Protein AF-A0A970BIE9-F1 (afdb_monomer_lite)

Structure (mmCIF, N/CA/C/O backbone):
data_AF-A0A970BIE9-F1
#
_entry.id   AF-A0A970BIE9-F1
#
loop_
_atom_site.group_PDB
_atom_site.id
_atom_site.type_symbol
_atom_site.label_atom_id
_atom_site.label_alt_id
_atom_site.label_comp_id
_atom_site.label_asym_id
_atom_site.label_entity_id
_atom_site.label_seq_id
_atom_site.pdbx_PDB_ins_code
_atom_site.Cartn_x
_atom_site.Cartn_y
_atom_site.Cartn_z
_atom_site.occupancy
_atom_site.B_iso_or_equiv
_atom_site.auth_seq_id
_atom_site.auth_comp_id
_atom_site.auth_asym_id
_atom_site.auth_atom_id
_atom_site.pdbx_PDB_model_num
ATOM 1 N N . MET A 1 1 ? 9.134 16.367 -6.413 1.00 69.06 1 MET A N 1
ATOM 2 C CA . MET A 1 1 ? 9.620 15.494 -5.321 1.00 69.06 1 MET A CA 1
ATOM 3 C C . MET A 1 1 ? 8.418 15.022 -4.512 1.00 69.06 1 MET A C 1
ATOM 5 O O . MET A 1 1 ? 7.604 15.869 -4.162 1.00 69.06 1 MET A O 1
ATOM 9 N N . CYS A 1 2 ? 8.270 13.720 -4.241 1.00 85.81 2 CYS A N 1
ATOM 10 C CA . CYS A 1 2 ? 7.206 13.212 -3.365 1.00 85.81 2 CYS A CA 1
ATOM 11 C C . CYS A 1 2 ? 7.445 13.685 -1.914 1.00 85.81 2 CYS A C 1
ATOM 13 O O . CYS A 1 2 ? 8.507 13.377 -1.372 1.00 85.81 2 CYS A O 1
ATOM 15 N N . PRO A 1 3 ? 6.495 14.385 -1.260 1.00 93.06 3 PRO A N 1
ATOM 16 C C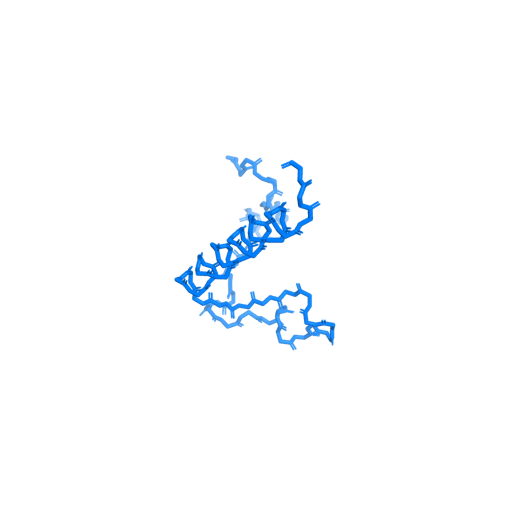A . PRO A 1 3 ? 6.668 14.861 0.119 1.00 93.06 3 PRO A CA 1
ATOM 17 C C . PRO A 1 3 ? 6.841 13.732 1.138 1.00 93.06 3 PRO A C 1
ATOM 19 O O . PRO A 1 3 ? 7.439 13.928 2.189 1.00 93.06 3 PRO A O 1
ATOM 22 N N . MET A 1 4 ? 6.317 12.551 0.811 1.00 93.69 4 MET A N 1
ATOM 23 C CA . MET A 1 4 ? 6.327 11.375 1.678 1.00 93.69 4 MET A CA 1
ATOM 24 C C . MET A 1 4 ? 7.551 10.477 1.454 1.00 93.69 4 MET A C 1
ATOM 26 O O . MET A 1 4 ? 7.686 9.469 2.137 1.00 93.69 4 MET A O 1
ATOM 30 N N . GLY A 1 5 ? 8.416 10.793 0.479 1.00 91.38 5 GLY A N 1
ATOM 31 C CA . GLY A 1 5 ? 9.595 9.976 0.167 1.00 91.38 5 GLY A CA 1
ATOM 32 C C . GLY A 1 5 ? 9.280 8.594 -0.420 1.00 91.38 5 GLY A C 1
ATOM 33 O O . GLY A 1 5 ? 10.104 7.696 -0.324 1.00 91.38 5 GLY A O 1
ATOM 34 N N . ALA A 1 6 ? 8.098 8.409 -1.016 1.00 94.31 6 ALA A N 1
ATOM 35 C CA . ALA A 1 6 ? 7.646 7.110 -1.531 1.00 94.31 6 ALA A CA 1
ATOM 36 C C . ALA A 1 6 ? 8.165 6.758 -2.941 1.00 94.31 6 ALA A C 1
ATOM 38 O O . ALA A 1 6 ? 7.901 5.665 -3.431 1.00 94.31 6 ALA A O 1
ATOM 39 N N . SER A 1 7 ? 8.865 7.679 -3.606 1.00 94.38 7 SER A N 1
ATOM 40 C CA . SER A 1 7 ? 9.427 7.468 -4.945 1.00 94.38 7 SER A CA 1
ATOM 41 C C . SER A 1 7 ? 10.920 7.182 -4.837 1.00 94.38 7 SER A C 1
ATOM 43 O O . SER A 1 7 ? 11.631 7.937 -4.170 1.00 94.38 7 SER A O 1
ATOM 45 N N . ILE A 1 8 ? 11.391 6.139 -5.514 1.00 93.81 8 ILE A N 1
ATOM 46 C CA . ILE A 1 8 ? 12.809 5.755 -5.562 1.00 93.81 8 ILE A CA 1
ATOM 47 C C . ILE A 1 8 ? 13.330 5.905 -6.992 1.00 93.81 8 ILE A C 1
ATOM 49 O O . ILE A 1 8 ? 12.558 5.766 -7.934 1.00 93.81 8 ILE A O 1
ATOM 53 N N . TYR A 1 9 ? 14.610 6.229 -7.159 1.00 94.75 9 TYR A N 1
ATOM 54 C CA . TYR A 1 9 ? 15.246 6.230 -8.477 1.00 94.75 9 TYR A CA 1
ATOM 55 C C . TYR A 1 9 ? 15.772 4.826 -8.774 1.00 94.75 9 TYR A C 1
ATOM 57 O O . TYR A 1 9 ? 16.538 4.281 -7.977 1.00 94.75 9 TYR A O 1
ATOM 65 N N . ASP A 1 10 ? 15.333 4.263 -9.891 1.00 96.00 10 ASP A N 1
ATOM 66 C CA . ASP A 1 10 ? 15.817 3.012 -10.451 1.00 96.00 10 ASP A CA 1
ATOM 67 C C . ASP A 1 10 ? 16.850 3.342 -11.535 1.00 96.00 10 ASP A C 1
ATOM 69 O O . ASP A 1 10 ? 16.544 4.024 -12.516 1.00 96.00 10 ASP A O 1
ATOM 73 N N . SER A 1 11 ? 18.093 2.912 -11.320 1.00 97.12 11 SER A N 1
ATOM 74 C CA . SER A 1 11 ? 19.195 3.178 -12.246 1.00 97.12 11 SER A CA 1
ATOM 75 C C . SER A 1 11 ? 19.138 2.335 -13.512 1.00 97.12 11 SER A C 1
ATOM 77 O O . SER A 1 11 ? 19.724 2.735 -14.515 1.00 97.12 11 SER A O 1
ATOM 79 N N . ASP A 1 12 ? 18.479 1.178 -13.465 1.00 97.31 12 ASP A N 1
ATOM 80 C CA . ASP A 1 12 ? 18.398 0.265 -14.603 1.00 97.31 12 ASP A CA 1
ATOM 81 C C . ASP A 1 12 ? 17.350 0.765 -15.609 1.00 97.31 12 ASP A C 1
ATOM 83 O O . ASP A 1 12 ? 17.566 0.701 -16.819 1.00 97.31 12 ASP A O 1
ATOM 87 N N . GLU A 1 13 ? 16.260 1.350 -15.104 1.00 94.19 13 GLU A N 1
ATOM 88 C CA . GLU A 1 13 ? 15.185 1.962 -15.903 1.00 94.19 13 GLU A CA 1
ATOM 89 C C . GLU A 1 13 ? 15.409 3.464 -16.194 1.00 94.19 13 GLU A C 1
ATOM 91 O O . GLU A 1 13 ? 14.620 4.082 -16.909 1.00 94.19 13 GLU A O 1
ATOM 96 N N . ASP A 1 14 ? 16.459 4.070 -15.622 1.00 96.25 14 ASP A N 1
ATOM 97 C CA . ASP A 1 14 ? 16.734 5.521 -15.636 1.00 96.25 14 ASP A CA 1
ATOM 98 C C . ASP A 1 14 ? 15.491 6.370 -15.287 1.00 96.25 14 ASP A C 1
ATOM 100 O O . ASP A 1 14 ? 15.163 7.378 -15.923 1.00 96.25 14 ASP A O 1
ATOM 104 N N . ALA A 1 15 ? 14.749 5.936 -14.266 1.00 94.31 15 ALA A N 1
ATOM 105 C CA . ALA A 1 15 ? 13.439 6.487 -13.942 1.00 94.31 15 ALA A CA 1
ATOM 106 C C . ALA A 1 15 ? 13.156 6.505 -12.436 1.00 94.31 15 ALA A C 1
ATOM 108 O O . ALA A 1 15 ? 13.692 5.727 -11.654 1.00 94.31 15 ALA A O 1
ATOM 109 N N . TYR A 1 16 ? 12.255 7.395 -12.012 1.00 94.12 16 TYR A N 1
ATOM 110 C CA . TYR A 1 16 ? 11.687 7.334 -10.666 1.00 94.12 16 TYR A CA 1
ATOM 111 C C . TYR A 1 16 ? 10.480 6.400 -10.652 1.00 94.12 16 TYR A C 1
ATOM 113 O O . TYR A 1 16 ? 9.488 6.662 -11.332 1.00 94.12 16 TYR A O 1
ATOM 121 N N . VAL A 1 17 ? 10.536 5.362 -9.824 1.00 93.94 17 VAL A N 1
ATOM 122 C CA . VAL A 1 17 ? 9.475 4.366 -9.669 1.00 93.94 17 VAL A CA 1
ATOM 123 C C . VAL A 1 17 ? 8.721 4.564 -8.352 1.00 93.94 17 VAL A C 1
ATOM 125 O O . VAL A 1 17 ? 9.257 5.034 -7.343 1.00 93.94 17 VAL A O 1
ATOM 128 N N . THR A 1 18 ? 7.432 4.242 -8.372 1.00 94.00 18 THR A N 1
ATOM 129 C CA . THR A 1 18 ? 6.517 4.292 -7.225 1.00 94.00 18 THR A CA 1
ATOM 130 C C . THR A 1 18 ? 5.497 3.166 -7.361 1.00 94.00 18 THR A C 1
ATOM 132 O O . THR A 1 18 ? 5.305 2.639 -8.452 1.00 94.00 18 THR A O 1
ATOM 135 N N . CYS A 1 19 ? 4.826 2.809 -6.264 1.00 95.00 19 CYS A N 1
ATOM 136 C CA . CYS A 1 19 ? 3.707 1.869 -6.295 1.00 95.00 19 CYS A CA 1
ATOM 137 C C . CYS A 1 19 ? 2.623 2.344 -7.279 1.00 95.00 19 CYS A C 1
ATOM 139 O O . CYS A 1 19 ? 2.167 3.486 -7.191 1.00 95.00 19 CYS A O 1
ATOM 141 N N . ASP A 1 20 ? 2.207 1.450 -8.168 1.00 95.12 20 ASP A N 1
ATOM 142 C CA . ASP A 1 20 ? 1.169 1.630 -9.191 1.00 95.12 20 ASP A CA 1
ATOM 143 C C . ASP A 1 20 ? -0.189 1.039 -8.773 1.00 95.12 20 ASP A C 1
ATOM 145 O O . ASP A 1 20 ? -1.137 1.019 -9.553 1.00 95.12 20 ASP A O 1
ATOM 149 N N . LEU A 1 21 ? -0.287 0.556 -7.528 1.00 96.50 21 LEU A N 1
ATOM 150 C CA . LEU A 1 21 ? -1.442 -0.156 -6.976 1.00 96.50 21 LEU A CA 1
ATOM 151 C C . LEU A 1 21 ? -1.743 -1.501 -7.669 1.00 96.50 21 LEU A C 1
ATOM 153 O O . LEU A 1 21 ? -2.829 -2.046 -7.476 1.00 96.50 21 LEU A O 1
ATOM 157 N N . CYS A 1 22 ? -0.795 -2.060 -8.430 1.00 97.06 22 CYS A N 1
ATOM 158 C CA . CYS A 1 22 ? -0.969 -3.289 -9.211 1.00 97.06 22 CYS A CA 1
ATOM 159 C C . CYS A 1 22 ? -2.270 -3.265 -10.036 1.00 97.06 22 CYS A C 1
ATOM 161 O O . CYS A 1 22 ? -3.066 -4.203 -9.963 1.00 97.06 22 CYS A O 1
ATOM 163 N N . ASP A 1 23 ? -2.542 -2.146 -10.714 1.00 95.31 23 ASP A N 1
ATOM 164 C CA . ASP A 1 23 ? -3.755 -1.922 -11.515 1.00 95.31 23 ASP A CA 1
ATOM 165 C C . ASP A 1 23 ? -5.080 -2.155 -10.756 1.00 95.31 23 ASP A C 1
ATOM 167 O O . ASP A 1 23 ? -6.104 -2.522 -11.333 1.00 95.31 23 ASP A O 1
ATOM 171 N N . GLY A 1 24 ? -5.075 -1.928 -9.438 1.00 95.94 24 GLY A N 1
ATOM 172 C CA . GLY A 1 24 ? -6.245 -2.103 -8.573 1.00 95.94 24 GLY A CA 1
ATOM 173 C C . GLY A 1 24 ? -6.375 -3.496 -7.954 1.00 95.94 24 GLY A C 1
ATOM 174 O O . GLY A 1 24 ? -7.341 -3.744 -7.233 1.00 95.94 24 GLY A O 1
ATOM 175 N N . ASP A 1 25 ? -5.405 -4.387 -8.175 1.00 96.69 25 ASP A N 1
ATOM 176 C CA . ASP A 1 25 ? -5.380 -5.731 -7.598 1.00 96.69 25 ASP A CA 1
ATOM 177 C C . ASP A 1 25 ? -4.082 -5.997 -6.801 1.00 96.69 25 ASP A C 1
ATOM 179 O O . ASP A 1 25 ? -3.209 -6.769 -7.213 1.00 96.69 25 ASP A O 1
ATOM 183 N N . PRO A 1 26 ? -3.913 -5.334 -5.640 1.00 97.94 26 PRO A N 1
ATOM 184 C CA . PRO A 1 26 ? -2.638 -5.260 -4.935 1.00 97.94 26 PRO A CA 1
ATOM 185 C C . PRO A 1 26 ? -2.157 -6.621 -4.421 1.00 97.94 26 PRO A C 1
ATOM 187 O O . PRO A 1 26 ? -2.698 -7.200 -3.473 1.00 97.94 26 PRO A O 1
ATOM 190 N N . VAL A 1 27 ? -1.046 -7.095 -4.988 1.00 97.75 27 VAL A N 1
ATOM 191 C CA . VAL A 1 27 ? -0.420 -8.376 -4.621 1.00 97.75 27 VAL A CA 1
ATOM 192 C C . VAL A 1 27 ? 0.042 -8.374 -3.165 1.00 97.75 27 VAL A C 1
ATOM 194 O O . VAL A 1 27 ? -0.141 -9.366 -2.460 1.00 97.75 27 VAL A O 1
ATOM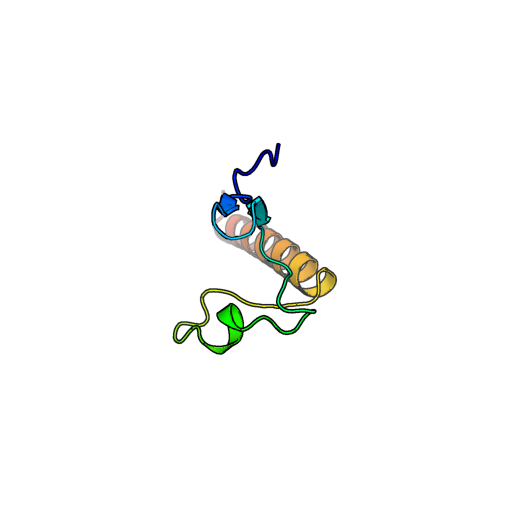 197 N N . CYS A 1 28 ? 0.576 -7.249 -2.681 1.00 97.94 28 CYS A N 1
ATOM 198 C CA . CYS A 1 28 ? 1.042 -7.111 -1.301 1.00 97.94 28 CYS A CA 1
ATOM 199 C C . CYS A 1 28 ? -0.064 -7.405 -0.271 1.00 97.94 28 CYS A C 1
ATOM 201 O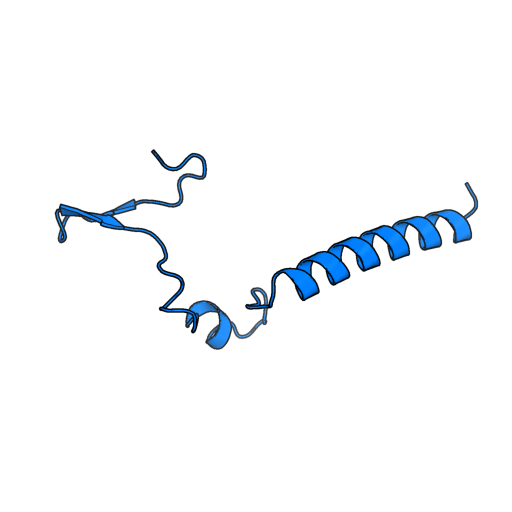 O . CYS A 1 28 ? 0.209 -8.031 0.753 1.00 97.94 28 CYS A O 1
ATOM 203 N N . VAL A 1 29 ? -1.315 -7.029 -0.562 1.00 97.81 29 VAL A N 1
ATOM 204 C CA . VAL A 1 29 ? -2.473 -7.308 0.301 1.00 97.81 29 VAL A CA 1
ATOM 205 C C . VAL A 1 29 ? -2.790 -8.802 0.314 1.00 97.81 29 VAL A C 1
ATOM 207 O O . VAL A 1 29 ? -2.981 -9.373 1.384 1.00 97.81 29 VAL A O 1
ATOM 210 N N . LYS A 1 30 ? -2.772 -9.459 -0.851 1.00 97.38 30 LYS A N 1
ATOM 211 C CA . LYS A 1 30 ? -3.074 -10.896 -0.976 1.00 97.38 30 LYS A CA 1
ATOM 212 C C . LYS A 1 30 ? -2.064 -11.791 -0.274 1.00 97.38 30 LYS A C 1
ATOM 214 O O . LYS A 1 30 ? -2.442 -12.808 0.298 1.00 97.38 30 LYS A O 1
ATOM 219 N N . VAL A 1 31 ? -0.781 -11.439 -0.348 1.00 97.62 31 VAL A N 1
ATOM 220 C CA . VAL A 1 31 ? 0.297 -12.271 0.210 1.00 97.62 31 VAL A CA 1
ATOM 221 C C . VAL A 1 31 ? 0.511 -12.043 1.704 1.00 97.62 31 VAL A C 1
ATOM 223 O O . VAL A 1 31 ? 1.256 -12.798 2.319 1.00 97.62 31 VAL A O 1
ATOM 226 N N . CYS A 1 32 ? -0.104 -11.016 2.304 1.00 97.94 32 CYS A N 1
ATOM 227 C CA . CYS A 1 32 ? 0.109 -10.679 3.707 1.00 97.94 32 CYS A CA 1
ATOM 228 C C . CYS A 1 32 ? -0.547 -11.725 4.633 1.00 97.94 32 CYS A C 1
ATOM 230 O O . CYS A 1 32 ? -1.768 -11.713 4.798 1.00 97.94 32 CYS A O 1
ATOM 232 N N . PRO A 1 33 ? 0.225 -12.580 5.332 1.00 97.19 33 PRO A N 1
ATOM 233 C CA . PRO A 1 33 ? -0.357 -13.663 6.127 1.00 97.19 33 PRO A CA 1
ATOM 234 C C . PRO A 1 33 ? -1.061 -13.153 7.389 1.00 97.19 33 PRO A C 1
ATOM 236 O O . PRO A 1 33 ? -1.946 -13.813 7.921 1.00 97.19 33 PRO A O 1
ATOM 239 N N . GLN A 1 34 ? -0.651 -11.984 7.888 1.00 97.69 34 GLN A N 1
ATOM 240 C CA . GLN A 1 34 ? -1.197 -11.379 9.106 1.00 97.69 34 GLN A CA 1
ATOM 241 C C . GLN A 1 34 ? -2.378 -10.442 8.825 1.00 97.69 34 GLN A C 1
ATOM 243 O O . GLN A 1 34 ? -2.954 -9.901 9.765 1.00 97.69 34 GLN A O 1
ATOM 248 N N . ASN A 1 35 ? -2.716 -10.212 7.549 1.00 94.88 35 ASN A N 1
ATOM 249 C CA . ASN A 1 35 ? -3.746 -9.259 7.131 1.00 94.88 35 ASN A CA 1
ATOM 250 C C . ASN A 1 35 ? -3.540 -7.839 7.715 1.00 94.88 35 ASN A C 1
ATOM 252 O O . ASN A 1 35 ? -4.486 -7.170 8.134 1.00 94.88 35 ASN A O 1
ATOM 256 N N . ALA A 1 36 ? -2.276 -7.400 7.789 1.00 97.06 36 ALA A N 1
ATOM 257 C CA . ALA A 1 36 ? -1.888 -6.108 8.364 1.00 97.06 36 ALA A CA 1
ATOM 258 C C . ALA A 1 36 ? -2.256 -4.919 7.461 1.00 97.06 36 ALA A C 1
ATOM 260 O O . ALA A 1 36 ? -2.445 -3.803 7.939 1.00 97.06 36 ALA A O 1
ATOM 261 N N . ILE A 1 37 ? -2.358 -5.169 6.158 1.00 95.69 37 ILE A N 1
ATOM 262 C CA . ILE A 1 37 ? -2.777 -4.209 5.142 1.00 95.69 37 ILE A CA 1
ATOM 263 C C . ILE A 1 37 ? -4.047 -4.719 4.471 1.00 95.69 37 ILE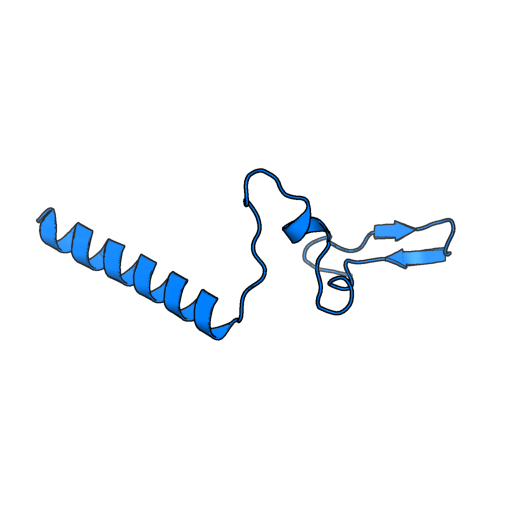 A C 1
ATOM 265 O O . ILE A 1 37 ? -4.214 -5.922 4.286 1.00 95.69 37 ILE A O 1
ATOM 269 N N . LYS A 1 38 ? -4.944 -3.797 4.122 1.00 94.88 38 LYS A N 1
ATOM 270 C CA . LYS A 1 38 ? -6.229 -4.092 3.486 1.00 94.88 38 LYS A CA 1
ATOM 271 C C . LYS A 1 38 ? -6.443 -3.155 2.308 1.00 94.88 38 LYS A C 1
ATOM 273 O O . LYS A 1 38 ? -6.060 -1.989 2.375 1.00 94.88 38 LYS A O 1
ATOM 278 N N . TYR A 1 39 ? -7.088 -3.666 1.267 1.00 96.69 39 TYR A N 1
ATOM 279 C CA . TYR A 1 39 ? -7.590 -2.869 0.155 1.00 96.69 39 TYR A CA 1
ATOM 280 C C . TYR A 1 39 ? -9.111 -2.786 0.269 1.00 96.69 39 TYR A C 1
ATOM 282 O O . TYR A 1 39 ? -9.776 -3.817 0.359 1.00 96.69 39 TYR A O 1
ATOM 290 N N . MET A 1 40 ? -9.642 -1.570 0.377 1.00 95.31 40 MET A N 1
ATOM 291 C CA . MET A 1 40 ? -11.047 -1.299 0.695 1.00 95.31 40 MET A CA 1
ATOM 292 C C . MET A 1 40 ? -11.506 -0.029 -0.017 1.00 95.31 40 MET A C 1
ATOM 294 O O . MET A 1 40 ? -10.681 0.829 -0.343 1.00 95.31 40 MET A O 1
ATOM 298 N N . ASP A 1 41 ? -12.818 0.111 -0.204 1.00 96.06 41 ASP A N 1
ATOM 299 C CA . ASP A 1 41 ? -13.395 1.351 -0.709 1.00 96.06 41 ASP A CA 1
ATOM 300 C C . ASP A 1 41 ? -13.203 2.502 0.294 1.00 96.06 41 ASP A C 1
ATOM 302 O O . ASP A 1 41 ? -13.255 2.330 1.517 1.00 96.06 41 ASP A O 1
ATOM 306 N N . VAL A 1 42 ? -12.980 3.709 -0.223 1.00 95.81 42 VAL A N 1
ATOM 307 C CA . VAL A 1 42 ? -12.720 4.898 0.600 1.00 95.81 42 VAL A CA 1
ATOM 308 C C . VAL A 1 42 ? -13.920 5.247 1.488 1.00 95.81 42 VAL A C 1
ATOM 310 O O . VAL A 1 42 ? -13.730 5.734 2.611 1.00 95.81 42 VAL A O 1
ATOM 313 N N . ALA A 1 43 ? -15.150 5.001 1.028 1.00 97.31 43 ALA A N 1
ATOM 314 C CA . ALA A 1 43 ? -16.360 5.230 1.810 1.00 97.31 43 ALA A CA 1
ATOM 315 C C . ALA A 1 43 ? -16.418 4.302 3.030 1.00 97.31 43 ALA A C 1
ATOM 317 O O . ALA A 1 43 ? -16.735 4.771 4.131 1.00 97.31 43 ALA A O 1
ATOM 318 N N . ASP A 1 44 ? -16.029 3.037 2.860 1.00 96.75 44 ASP A N 1
ATOM 319 C CA . ASP A 1 44 ? -15.972 2.050 3.941 1.00 96.75 44 ASP A CA 1
ATOM 320 C C . ASP A 1 44 ? -14.915 2.439 4.979 1.00 96.75 44 ASP A C 1
ATOM 322 O O . ASP A 1 44 ? -15.216 2.514 6.173 1.00 96.75 44 ASP A O 1
ATOM 326 N N . VAL A 1 45 ? -13.706 2.801 4.530 1.00 96.00 45 VAL A N 1
ATOM 327 C CA . VAL A 1 45 ? -12.625 3.274 5.417 1.00 96.00 45 VAL A CA 1
ATOM 328 C C . VAL A 1 45 ? -13.056 4.526 6.187 1.00 96.00 45 VAL A C 1
ATOM 330 O O . VAL A 1 45 ? -12.854 4.631 7.399 1.00 96.00 45 VAL A O 1
ATOM 333 N N . SER A 1 46 ? -13.700 5.477 5.507 1.00 97.00 46 SER A N 1
ATOM 334 C CA . SER A 1 46 ? -14.205 6.704 6.132 1.00 97.00 46 SER A CA 1
ATOM 335 C C . SER A 1 46 ? -15.260 6.410 7.197 1.00 97.00 46 SER A C 1
ATOM 337 O O . SER A 1 46 ? -15.268 7.038 8.261 1.00 97.00 46 SER A O 1
ATOM 339 N N . MET A 1 47 ? -16.158 5.462 6.926 1.00 96.25 47 MET A N 1
ATOM 340 C CA . MET A 1 47 ? -17.164 5.027 7.887 1.00 96.25 47 MET A CA 1
ATOM 341 C C . MET A 1 47 ? -16.517 4.337 9.091 1.00 96.25 47 MET A C 1
ATOM 343 O O . MET A 1 47 ? -16.862 4.668 10.225 1.00 96.25 47 MET A O 1
ATOM 347 N N . GLU A 1 48 ? -15.540 3.455 8.873 1.00 95.31 48 GLU A N 1
ATOM 348 C CA . GLU A 1 48 ? -14.811 2.769 9.944 1.00 95.31 48 GLU A CA 1
ATOM 349 C C . GLU A 1 48 ? -14.091 3.762 10.870 1.00 95.31 48 GLU A C 1
ATOM 351 O O . GLU A 1 48 ? -14.235 3.685 12.094 1.00 95.31 48 GLU A O 1
ATOM 356 N N . ILE A 1 49 ? -13.386 4.752 10.309 1.00 94.94 49 ILE A N 1
ATOM 357 C CA . ILE A 1 49 ? -12.702 5.796 11.088 1.00 94.94 49 ILE A CA 1
ATOM 358 C C . ILE A 1 49 ? -13.707 6.595 11.931 1.00 94.94 49 ILE A C 1
ATOM 360 O O . ILE A 1 49 ? -13.473 6.804 13.127 1.00 94.94 49 ILE A O 1
ATOM 364 N N . ARG A 1 50 ? -14.841 7.011 11.345 1.00 95.31 50 ARG A N 1
ATOM 365 C CA . ARG A 1 50 ? -15.901 7.735 12.075 1.00 95.31 50 ARG A CA 1
ATOM 366 C C . ARG A 1 50 ? -16.501 6.890 13.192 1.00 95.31 50 ARG A C 1
ATOM 368 O O . ARG A 1 50 ? -16.649 7.383 14.308 1.00 95.31 50 ARG A O 1
ATOM 375 N N . ASN A 1 51 ? -16.800 5.624 12.917 1.00 96.12 51 ASN A N 1
ATOM 376 C CA . ASN A 1 51 ? -17.354 4.700 13.901 1.00 96.12 51 ASN A CA 1
ATOM 377 C C . ASN A 1 51 ? -16.372 4.467 15.052 1.00 96.12 51 ASN A C 1
ATOM 379 O O . ASN A 1 51 ? -16.775 4.495 16.213 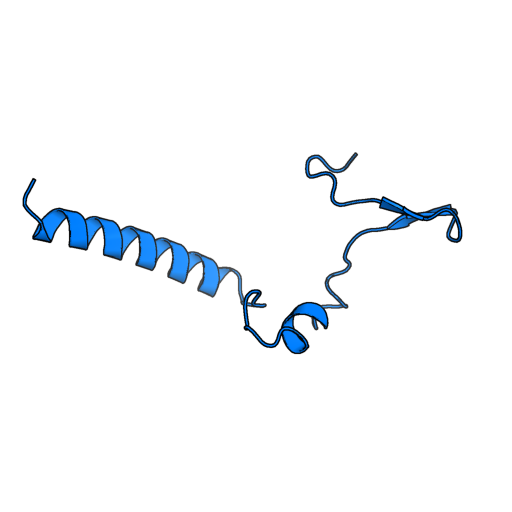1.00 96.12 51 ASN A O 1
ATOM 383 N N . ARG A 1 52 ? -15.074 4.316 14.757 1.00 94.75 52 ARG A N 1
ATOM 384 C CA . ARG A 1 52 ? -14.026 4.169 15.776 1.00 94.75 52 ARG A CA 1
ATOM 385 C C . ARG A 1 52 ? -13.890 5.417 16.642 1.00 94.75 52 ARG A C 1
ATOM 387 O O . ARG A 1 52 ? -13.733 5.296 17.857 1.00 94.75 52 ARG A O 1
ATOM 394 N N . ALA A 1 53 ? -13.954 6.605 16.042 1.00 94.06 53 ALA A N 1
ATOM 395 C CA . ALA A 1 53 ? -13.978 7.857 16.791 1.00 94.06 53 ALA A CA 1
ATOM 396 C C . ALA A 1 53 ? -15.222 7.921 17.692 1.00 94.06 53 ALA A C 1
ATOM 398 O O . ALA A 1 53 ? -15.087 8.119 18.896 1.00 94.06 53 ALA A O 1
ATOM 399 N N . GLY A 1 54 ? -16.409 7.647 17.137 1.00 94.69 54 GLY A N 1
ATOM 400 C CA . GLY A 1 54 ? -17.677 7.564 17.870 1.00 94.69 54 GLY A CA 1
ATOM 401 C C . GLY A 1 54 ? -17.610 6.610 19.062 1.00 94.69 54 GLY A C 1
ATOM 402 O O . GLY A 1 54 ? -17.934 7.002 20.179 1.00 94.69 54 GLY A O 1
ATOM 403 N N . ALA A 1 55 ? -17.109 5.391 18.858 1.00 93.31 55 ALA A N 1
ATOM 404 C CA . ALA A 1 55 ? -16.941 4.396 19.914 1.00 93.31 55 ALA A CA 1
ATOM 405 C C . ALA A 1 55 ? -16.064 4.913 21.065 1.00 93.31 55 ALA A C 1
ATOM 407 O O . ALA A 1 55 ? -16.430 4.750 22.226 1.00 93.31 55 ALA A O 1
ATOM 408 N N . ARG A 1 56 ? -14.960 5.610 20.759 1.00 90.25 56 ARG A N 1
ATOM 409 C CA . ARG A 1 56 ? -14.104 6.245 21.777 1.00 90.25 56 ARG A CA 1
ATOM 410 C C . ARG A 1 56 ? -14.834 7.352 22.540 1.00 90.25 56 ARG A C 1
ATOM 412 O O . ARG A 1 56 ? -14.705 7.422 23.758 1.00 90.25 56 ARG A O 1
ATOM 419 N N . PHE A 1 57 ? -15.629 8.178 21.855 1.00 89.25 57 PHE A N 1
ATOM 420 C CA . PHE A 1 57 ? -16.460 9.196 22.512 1.00 89.25 57 PHE A CA 1
ATOM 421 C C . PHE A 1 57 ? -17.503 8.570 23.452 1.00 89.25 57 PHE A C 1
ATOM 423 O O . PHE A 1 57 ? -17.696 9.052 24.568 1.00 89.25 57 PHE A O 1
ATOM 430 N N . PHE A 1 58 ? -18.160 7.482 23.036 1.00 86.69 58 PHE A N 1
ATOM 431 C CA . PHE A 1 58 ? -19.138 6.780 23.874 1.00 86.69 58 PHE A CA 1
ATOM 432 C C . PHE A 1 58 ? -18.496 6.027 25.040 1.00 86.69 58 PHE A C 1
ATOM 434 O O . PHE A 1 58 ? -19.095 5.953 26.111 1.00 86.69 58 PHE A O 1
ATOM 441 N 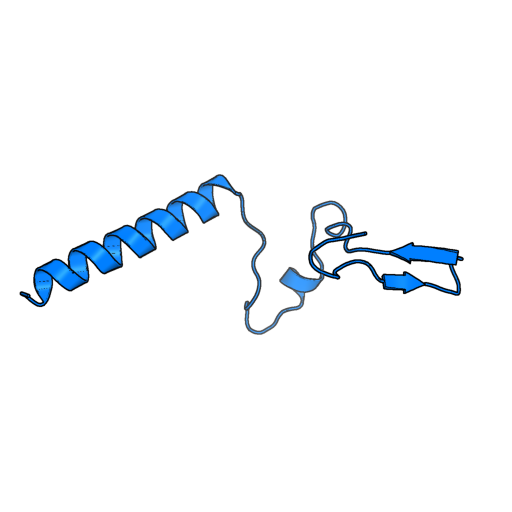N . GLN A 1 59 ? -17.293 5.485 24.858 1.00 80.31 59 GLN A N 1
ATOM 442 C CA . GLN A 1 59 ? -16.545 4.839 25.932 1.00 80.31 59 GLN A CA 1
ATOM 443 C C . GLN A 1 59 ? -16.135 5.859 27.006 1.00 80.31 59 GLN A C 1
ATOM 445 O O . GLN A 1 59 ? -16.438 5.654 28.177 1.00 80.31 59 GLN A O 1
ATOM 450 N N . GLY A 1 60 ? -15.594 7.019 26.611 1.00 79.62 60 GLY A N 1
ATOM 451 C CA . GLY A 1 60 ? -15.255 8.095 27.554 1.00 79.62 60 GLY A CA 1
ATOM 452 C C . GLY A 1 60 ? -16.460 8.644 28.332 1.00 79.62 60 GLY A C 1
ATOM 453 O O . GLY A 1 60 ? -16.325 9.027 29.488 1.00 79.62 60 GLY A O 1
ATOM 454 N N . ARG A 1 61 ? -17.666 8.619 27.743 1.00 73.88 61 ARG A N 1
ATOM 455 C CA . ARG A 1 61 ? -18.918 8.949 28.453 1.00 73.88 61 ARG A CA 1
ATOM 456 C C . ARG A 1 61 ? -19.354 7.894 29.473 1.00 73.88 61 ARG A C 1
ATOM 458 O O . ARG A 1 61 ? -20.023 8.251 30.436 1.00 73.88 61 ARG A O 1
ATOM 465 N N . GLN A 1 62 ? -19.059 6.616 29.239 1.00 69.00 62 GLN A N 1
ATOM 466 C CA . GLN A 1 62 ? -19.411 5.529 30.164 1.00 69.00 62 GLN A CA 1
ATOM 467 C C . GLN A 1 62 ? -18.458 5.466 31.361 1.00 69.00 62 GLN A C 1
ATOM 469 O O . GLN A 1 62 ? -18.868 5.054 32.440 1.00 69.00 62 GLN A O 1
ATOM 474 N N . GLU A 1 63 ? -17.215 5.912 31.183 1.00 67.31 63 GLU A N 1
ATOM 475 C CA . GLU A 1 63 ? -16.188 5.933 32.231 1.00 67.31 63 GLU A CA 1
ATOM 476 C C . GLU A 1 63 ? -16.279 7.162 33.164 1.00 67.31 63 GLU A C 1
ATOM 478 O O . GLU A 1 63 ? -15.510 7.252 34.115 1.00 67.31 63 GLU A O 1
ATOM 483 N N . GLY A 1 64 ? -17.249 8.065 32.953 1.00 64.31 64 GLY A N 1
ATOM 484 C CA . GLY A 1 64 ? -17.670 9.065 33.944 1.00 64.31 64 GLY A CA 1
ATOM 485 C C . GLY A 1 64 ? -16.580 10.033 34.424 1.00 64.31 64 GLY A C 1
ATOM 486 O O . GLY A 1 64 ? -16.351 10.121 35.628 1.00 64.31 64 GLY A O 1
ATOM 487 N N . TRP A 1 65 ? -15.940 10.758 33.500 1.00 50.09 65 TRP A N 1
ATOM 488 C CA . TRP A 1 65 ? -15.230 12.010 33.818 1.00 50.09 65 TRP A CA 1
ATOM 489 C C . TRP A 1 65 ? -16.207 13.171 34.028 1.00 50.09 65 TRP A C 1
ATOM 491 O O . TRP A 1 65 ? -17.164 13.282 33.224 1.00 50.09 65 TRP A O 1
#

Foldseek 3Di:
DPPVPQWDQDPVVRDIDHDPCVVVPHPCCVPDPVNPDDDDDPVVVVVVVVVVVVVVVVVVVVVPD

Sequence (65 aa):
MCPMGASIYDSDEDAYVTCDLCDGDPVCVKVCPQNAIKYMDVADVSMEIRNRAGARFFQGRQEGW

Radius of gyration: 18.84 Å; chains: 1; bounding box: 39×29×50 Å

pLDDT: mean 91.96, std 9.38, range [50.09, 97.94]

Secondary structure (DSSP, 8-state):
--TT---EEETTTTEEE---GGGG--HHHHH-TT--S----HHHHHHHHHHHHHHHHHHHHHTT-